Protein AF-A0A2W0CQY0-F1 (afdb_monomer_lite)

Foldseek 3Di:
DDPVVVVVVVVCVVCVCVVVPDVVVVVVVVVCVVVVCCCVVPVVVVVVVVVVVVVVVVVVVVD

Structure (mmCIF, N/CA/C/O backbone):
data_AF-A0A2W0CQY0-F1
#
_entry.id   AF-A0A2W0CQY0-F1
#
loop_
_atom_site.group_PDB
_atom_site.id
_atom_site.type_symbol
_atom_site.label_atom_id
_atom_site.label_alt_id
_atom_site.label_comp_id
_atom_site.label_asym_id
_atom_site.label_entity_id
_atom_site.label_seq_id
_atom_site.pdbx_PDB_ins_code
_atom_site.Cartn_x
_atom_site.Cartn_y
_atom_site.Cartn_z
_atom_site.occupancy
_atom_site.B_iso_or_equiv
_atom_site.auth_seq_id
_atom_site.auth_comp_id
_atom_site.auth_asym_id
_atom_site.auth_atom_id
_atom_site.pdbx_PDB_model_num
ATOM 1 N N . MET A 1 1 ? 30.501 -21.425 -27.433 1.00 57.97 1 MET A N 1
ATOM 2 C CA . MET A 1 1 ? 29.394 -20.506 -27.086 1.00 57.97 1 MET A CA 1
ATOM 3 C C . MET A 1 1 ? 28.354 -21.302 -26.316 1.00 57.97 1 MET A C 1
ATOM 5 O O . MET A 1 1 ? 27.868 -22.288 -26.853 1.00 57.97 1 MET A O 1
ATOM 9 N N . ASN A 1 2 ? 28.075 -20.956 -25.055 1.00 76.94 2 ASN A N 1
ATOM 10 C CA . ASN A 1 2 ? 27.101 -21.703 -24.253 1.00 76.94 2 ASN A CA 1
ATOM 11 C C . ASN A 1 2 ? 25.691 -21.496 -24.822 1.00 76.94 2 ASN A C 1
ATOM 13 O O . ASN A 1 2 ? 25.220 -20.365 -24.910 1.00 76.94 2 ASN A O 1
ATOM 17 N N . SER A 1 3 ? 25.012 -22.591 -25.171 1.00 80.88 3 SER A N 1
ATOM 18 C CA . SER A 1 3 ? 23.641 -22.589 -25.713 1.00 80.88 3 SER A CA 1
ATOM 19 C C . SER A 1 3 ? 22.621 -21.908 -24.786 1.00 80.88 3 SER A C 1
ATOM 21 O O . SER A 1 3 ? 21.602 -21.411 -25.254 1.00 80.88 3 SER A O 1
ATOM 23 N N . LEU A 1 4 ? 22.938 -21.805 -23.492 1.00 84.75 4 LEU A N 1
ATOM 24 C CA . LEU A 1 4 ? 22.131 -21.148 -22.464 1.00 84.75 4 LEU A CA 1
ATOM 25 C C . LEU A 1 4 ? 22.035 -19.623 -22.612 1.00 84.75 4 LEU A C 1
ATOM 27 O O . LEU A 1 4 ? 21.101 -19.039 -22.074 1.00 84.75 4 LEU A O 1
ATOM 31 N N . PHE A 1 5 ? 22.940 -18.966 -23.347 1.00 88.69 5 PHE A N 1
ATOM 32 C CA . PHE A 1 5 ? 22.888 -17.506 -23.498 1.00 88.69 5 PHE A CA 1
ATOM 33 C C . PHE A 1 5 ? 21.672 -17.030 -24.296 1.00 88.69 5 PHE A C 1
ATOM 35 O O . PHE A 1 5 ? 21.126 -15.975 -23.993 1.00 88.69 5 PHE A O 1
ATOM 42 N N . ILE A 1 6 ? 21.219 -17.813 -25.280 1.00 88.12 6 ILE A N 1
ATOM 43 C CA . ILE A 1 6 ? 20.082 -17.432 -26.126 1.00 88.12 6 ILE A CA 1
ATOM 44 C C . ILE A 1 6 ? 18.772 -17.422 -25.314 1.00 88.12 6 ILE A C 1
ATOM 46 O O . ILE A 1 6 ? 18.119 -16.379 -25.286 1.00 88.12 6 ILE A O 1
ATOM 50 N N . PRO A 1 7 ? 18.401 -18.497 -24.584 1.00 90.19 7 PRO A N 1
ATOM 51 C CA . PRO A 1 7 ? 17.234 -18.469 -23.703 1.00 90.19 7 PRO A CA 1
ATOM 52 C C . PRO A 1 7 ? 17.314 -17.379 -22.630 1.00 90.19 7 PRO A C 1
ATOM 54 O O . PRO A 1 7 ? 16.304 -16.750 -22.325 1.00 90.19 7 PRO A O 1
ATOM 57 N N . LEU A 1 8 ? 18.507 -17.131 -22.078 1.00 88.88 8 LEU A N 1
ATOM 58 C CA . LEU A 1 8 ? 18.690 -16.145 -21.014 1.00 88.88 8 LEU A CA 1
ATOM 59 C C . LEU A 1 8 ? 18.423 -14.717 -21.508 1.00 88.88 8 LEU A C 1
ATOM 61 O O . LEU A 1 8 ? 17.723 -13.956 -20.849 1.00 88.88 8 LEU A O 1
ATOM 65 N N . ILE A 1 9 ? 18.939 -14.362 -22.687 1.00 89.44 9 ILE A N 1
ATOM 66 C CA . ILE A 1 9 ? 18.728 -13.039 -23.289 1.00 89.44 9 ILE A CA 1
ATOM 67 C C . ILE A 1 9 ? 17.254 -12.844 -23.653 1.00 89.44 9 ILE A C 1
ATOM 69 O O . ILE A 1 9 ? 16.698 -11.783 -23.388 1.00 89.44 9 ILE A O 1
ATOM 73 N N . LEU A 1 10 ? 16.597 -13.871 -24.200 1.00 89.19 10 LEU A N 1
ATOM 74 C CA . LEU A 1 10 ? 15.164 -13.815 -24.502 1.00 89.19 10 LEU A CA 1
ATOM 75 C C . LEU A 1 10 ? 14.315 -13.646 -23.236 1.00 89.19 10 LEU A C 1
ATOM 77 O O . LEU A 1 10 ? 13.352 -12.885 -23.250 1.00 89.19 10 LEU A O 1
ATOM 81 N N . MET A 1 11 ? 14.693 -14.297 -22.133 1.00 87.69 11 MET A N 1
ATOM 82 C CA . MET A 1 11 ? 14.023 -14.135 -20.841 1.00 87.69 11 MET A CA 1
ATOM 83 C C . MET A 1 11 ? 14.208 -12.719 -20.281 1.00 87.69 11 MET A C 1
ATOM 85 O O . MET A 1 11 ? 13.239 -12.115 -19.833 1.00 87.69 11 MET A O 1
ATOM 89 N N . VAL A 1 12 ? 15.416 -12.155 -20.366 1.00 86.88 12 VAL A N 1
ATOM 90 C CA . VAL A 1 12 ? 15.680 -10.768 -19.950 1.00 86.88 12 VAL A CA 1
ATOM 91 C C . VAL A 1 12 ? 14.885 -9.774 -20.794 1.00 86.88 12 VAL A C 1
ATOM 93 O O . VAL A 1 12 ? 14.299 -8.853 -20.237 1.00 86.88 12 VAL A O 1
ATOM 96 N N . LEU A 1 13 ? 14.815 -9.971 -22.113 1.00 84.19 13 LEU A N 1
ATOM 97 C CA . LEU A 1 13 ? 14.024 -9.118 -23.003 1.00 84.19 13 LEU A CA 1
ATOM 98 C C . LEU A 1 13 ? 12.523 -9.213 -22.705 1.00 84.19 13 LEU A C 1
ATOM 100 O O . LEU A 1 13 ? 11.852 -8.190 -22.661 1.00 84.19 13 LEU A O 1
ATOM 104 N N . ALA A 1 14 ? 12.006 -10.415 -22.439 1.00 84.81 14 ALA A N 1
ATOM 105 C CA . ALA A 1 14 ? 10.606 -10.610 -22.063 1.00 84.81 14 ALA A CA 1
ATOM 106 C C . ALA A 1 14 ? 10.271 -10.009 -20.685 1.00 84.81 14 ALA A C 1
ATOM 108 O O . ALA A 1 14 ? 9.147 -9.571 -20.459 1.00 84.81 14 ALA A O 1
ATOM 109 N N . MET A 1 15 ? 11.237 -9.985 -19.762 1.00 83.81 15 MET A N 1
ATOM 110 C CA . MET A 1 15 ? 11.078 -9.412 -18.422 1.00 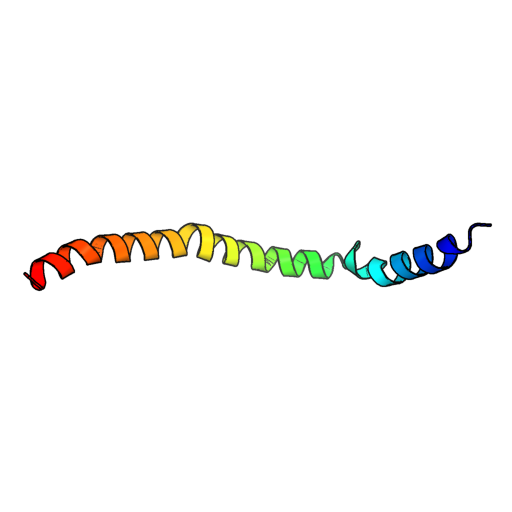83.81 15 MET A CA 1
ATOM 111 C C . MET A 1 15 ? 11.478 -7.934 -18.338 1.00 83.81 15 MET A C 1
ATOM 113 O O . MET A 1 15 ? 11.332 -7.343 -17.270 1.00 83.81 15 MET A O 1
ATOM 117 N N . ALA A 1 16 ? 11.972 -7.324 -19.417 1.00 79.06 16 ALA A N 1
ATOM 118 C CA . ALA A 1 16 ? 12.495 -5.959 -19.400 1.00 79.06 16 ALA A CA 1
ATOM 119 C C . ALA A 1 16 ? 11.440 -4.948 -18.927 1.00 79.06 16 ALA A C 1
ATOM 121 O O . ALA A 1 16 ? 11.732 -4.135 -18.055 1.00 79.06 16 ALA A O 1
ATOM 122 N N . ASP A 1 17 ? 10.199 -5.084 -19.400 1.00 69.75 17 ASP A N 1
ATOM 123 C CA . ASP A 1 17 ? 9.076 -4.221 -19.009 1.00 69.75 17 ASP A CA 1
ATOM 124 C C . ASP A 1 17 ? 8.604 -4.460 -17.564 1.00 69.75 17 ASP A C 1
ATOM 126 O O . ASP A 1 17 ? 7.967 -3.599 -16.962 1.00 69.75 17 ASP A O 1
ATOM 130 N N . PHE A 1 18 ? 8.920 -5.622 -16.983 1.00 72.25 18 PHE A N 1
ATOM 131 C CA . PHE A 1 18 ? 8.616 -5.942 -15.585 1.00 72.25 18 PHE A CA 1
ATOM 132 C C . PHE A 1 18 ? 9.715 -5.459 -14.630 1.00 72.25 18 PHE A C 1
ATOM 134 O O . PHE A 1 18 ? 9.419 -4.983 -13.536 1.00 72.25 18 PHE A O 1
ATOM 141 N N . ILE A 1 19 ? 10.984 -5.588 -15.033 1.00 73.69 19 ILE A N 1
ATOM 142 C CA . ILE A 1 19 ? 12.153 -5.147 -14.255 1.00 73.69 19 ILE A CA 1
ATOM 143 C C . ILE A 1 19 ? 12.286 -3.623 -14.306 1.00 73.69 19 ILE A C 1
ATOM 145 O O . ILE A 1 19 ? 12.634 -2.998 -13.305 1.00 73.69 19 ILE A O 1
ATOM 149 N N . TRP A 1 20 ? 11.995 -3.028 -15.462 1.00 72.25 20 TRP A N 1
ATOM 150 C CA . TRP A 1 20 ? 12.029 -1.591 -15.688 1.00 72.25 20 TRP A CA 1
ATOM 151 C C . TRP A 1 20 ? 10.644 -1.090 -16.110 1.00 72.25 20 TRP A C 1
ATOM 153 O O . TRP A 1 20 ? 10.452 -0.671 -17.256 1.00 72.25 20 TRP A O 1
ATOM 163 N N . PRO A 1 21 ? 9.651 -1.155 -15.204 1.00 69.38 21 PRO A N 1
ATOM 164 C CA . PRO A 1 21 ? 8.315 -0.707 -15.531 1.00 69.38 21 PRO A CA 1
ATOM 165 C C . PRO A 1 21 ? 8.345 0.777 -15.874 1.00 69.38 21 PRO A C 1
ATOM 167 O O . PRO A 1 21 ? 9.126 1.555 -15.318 1.00 69.38 21 PRO A O 1
ATOM 170 N N . ASN A 1 22 ? 7.484 1.166 -16.813 1.00 77.75 22 ASN A N 1
ATOM 171 C CA . ASN A 1 22 ? 7.345 2.552 -17.230 1.00 77.75 22 ASN A CA 1
ATOM 172 C C . ASN A 1 22 ? 7.207 3.453 -15.990 1.00 77.75 22 ASN A C 1
ATOM 174 O O . ASN A 1 22 ? 6.403 3.178 -15.099 1.00 77.75 22 ASN A O 1
ATOM 178 N N . VAL A 1 23 ? 7.981 4.538 -15.938 1.00 77.62 23 VAL A N 1
ATOM 179 C CA . VAL A 1 23 ? 7.950 5.510 -14.836 1.00 77.62 23 VAL A CA 1
ATOM 180 C C . VAL A 1 23 ? 6.520 6.002 -14.572 1.00 77.62 23 VAL A C 1
ATOM 182 O O . VAL A 1 23 ? 6.151 6.189 -13.415 1.00 77.62 23 VAL A O 1
ATOM 185 N N . SER A 1 24 ? 5.682 6.116 -15.609 1.00 78.94 24 SER A N 1
ATOM 186 C CA . SER A 1 24 ? 4.250 6.416 -15.478 1.00 78.94 24 SER A CA 1
ATOM 187 C C . SER A 1 24 ? 3.505 5.401 -14.605 1.00 78.94 24 SER A C 1
ATOM 189 O O . SER A 1 24 ? 2.769 5.801 -13.709 1.00 78.94 24 SER A O 1
ATOM 191 N N . TYR A 1 25 ? 3.754 4.104 -14.792 1.00 80.62 25 TYR A N 1
ATOM 192 C CA . TYR A 1 25 ? 3.141 3.041 -13.991 1.00 80.62 25 TYR A CA 1
ATOM 193 C C . TYR A 1 25 ? 3.592 3.100 -12.525 1.00 80.62 25 TYR A C 1
ATOM 195 O O . TYR A 1 25 ? 2.781 2.955 -11.611 1.00 80.62 25 TYR A O 1
ATOM 203 N N . ILE A 1 26 ? 4.878 3.376 -12.278 1.00 81.56 26 ILE A N 1
ATOM 204 C CA . ILE A 1 26 ? 5.400 3.548 -10.912 1.00 81.56 26 ILE A CA 1
ATOM 205 C C . ILE A 1 26 ? 4.740 4.753 -10.227 1.00 81.56 26 ILE A C 1
ATOM 207 O O . ILE A 1 26 ? 4.398 4.684 -9.047 1.00 81.56 26 ILE A O 1
ATOM 211 N N . ILE A 1 27 ? 4.543 5.857 -10.950 1.00 85.88 27 ILE A N 1
ATOM 212 C CA . ILE A 1 27 ? 3.888 7.055 -10.412 1.00 85.88 27 ILE A CA 1
ATOM 213 C C . ILE A 1 27 ? 2.426 6.759 -10.060 1.00 85.88 27 ILE A C 1
ATOM 215 O O . ILE A 1 27 ? 1.997 7.106 -8.960 1.00 85.88 27 ILE A O 1
ATOM 219 N N . GLU A 1 28 ? 1.683 6.088 -10.941 1.00 86.94 28 GLU A N 1
ATOM 220 C CA . GLU A 1 28 ? 0.289 5.697 -10.686 1.00 86.94 28 GLU A CA 1
ATOM 221 C C .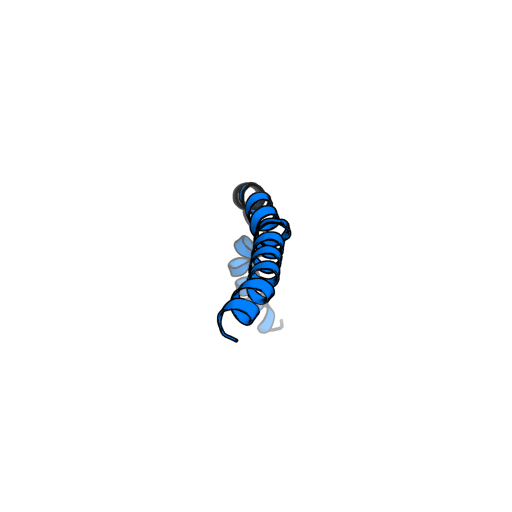 GLU A 1 28 ? 0.168 4.799 -9.446 1.00 86.94 28 GLU A C 1
ATOM 223 O O . GLU A 1 28 ? -0.676 5.035 -8.579 1.00 86.94 28 GLU A O 1
ATOM 228 N N . ILE A 1 29 ? 1.062 3.817 -9.290 1.00 85.81 29 ILE A N 1
ATOM 229 C CA . ILE A 1 29 ? 1.043 2.926 -8.122 1.00 85.81 29 ILE A CA 1
ATOM 230 C C . ILE A 1 29 ? 1.401 3.669 -6.828 1.00 85.81 29 ILE A C 1
ATOM 232 O O . ILE A 1 29 ? 0.775 3.450 -5.786 1.00 85.81 29 ILE A O 1
ATOM 236 N N . ASN A 1 30 ? 2.355 4.602 -6.894 1.00 84.94 30 ASN A N 1
ATOM 237 C CA . ASN A 1 30 ? 2.754 5.421 -5.751 1.00 84.94 30 ASN A CA 1
ATOM 238 C C . ASN A 1 30 ? 1.665 6.404 -5.315 1.00 84.94 30 ASN A C 1
ATOM 240 O O . ASN A 1 30 ? 1.674 6.827 -4.162 1.00 84.94 30 ASN A O 1
ATOM 244 N N . GLN A 1 31 ? 0.718 6.760 -6.184 1.00 89.94 31 GLN A N 1
ATOM 245 C CA . GLN A 1 31 ? -0.446 7.554 -5.785 1.00 89.94 31 GLN A CA 1
ATOM 246 C C . GLN A 1 31 ? -1.444 6.734 -4.959 1.00 89.94 31 GLN A C 1
ATOM 248 O O . GLN A 1 31 ? -2.084 7.274 -4.060 1.00 89.94 31 GLN A O 1
ATOM 253 N N . ILE A 1 32 ? -1.559 5.430 -5.222 1.00 90.06 32 ILE A N 1
ATOM 254 C CA . ILE A 1 32 ? -2.520 4.541 -4.551 1.00 90.06 32 ILE A CA 1
ATOM 255 C C . ILE A 1 32 ? -1.957 3.988 -3.235 1.00 90.06 32 ILE A C 1
ATOM 257 O O . ILE A 1 32 ? -2.704 3.812 -2.266 1.00 90.06 32 ILE A O 1
ATOM 261 N N . TRP A 1 33 ? -0.642 3.750 -3.173 1.00 90.88 33 TRP A N 1
ATOM 262 C CA . TRP A 1 33 ? 0.028 3.190 -1.995 1.00 90.88 33 TRP A CA 1
ATOM 263 C C . TRP A 1 33 ? -0.348 3.921 -0.694 1.00 90.88 33 TRP A C 1
ATOM 265 O O . TRP A 1 33 ? -0.784 3.236 0.236 1.00 90.88 33 TRP A O 1
ATOM 275 N N . PRO A 1 34 ? -0.264 5.263 -0.572 1.00 92.56 34 PRO A N 1
ATOM 276 C CA . PRO A 1 34 ? -0.556 5.959 0.682 1.00 92.56 34 PRO A CA 1
ATOM 277 C C . PRO A 1 34 ? -1.941 5.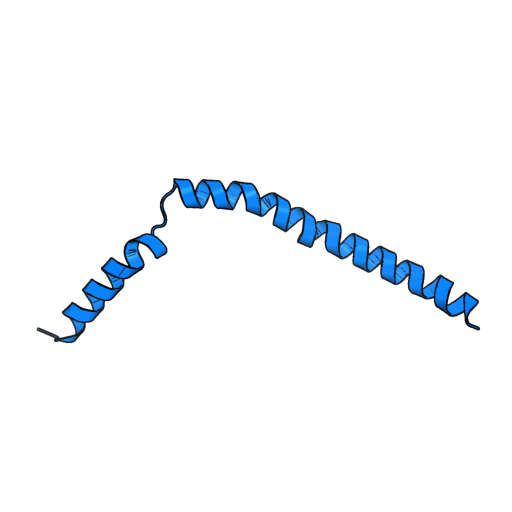643 1.252 1.00 92.56 34 PRO A C 1
ATOM 279 O O . PRO A 1 34 ? -2.077 5.476 2.463 1.00 92.56 34 PRO A O 1
ATOM 282 N N . TYR A 1 35 ? -2.954 5.485 0.396 1.00 92.88 35 TYR A N 1
ATOM 283 C CA . TYR A 1 35 ? -4.303 5.119 0.826 1.00 92.88 35 TYR A CA 1
ATOM 284 C C . TYR A 1 35 ? -4.348 3.704 1.406 1.00 92.88 35 TYR A C 1
ATOM 286 O O . TYR A 1 35 ? -4.908 3.496 2.484 1.00 92.88 35 TYR A O 1
ATOM 294 N N . TYR A 1 36 ? -3.696 2.742 0.748 1.00 89.38 36 TYR A N 1
ATOM 295 C CA . TYR A 1 36 ? -3.534 1.389 1.285 1.00 89.38 36 TYR A CA 1
ATOM 296 C C . TYR A 1 36 ? -2.798 1.404 2.629 1.00 89.38 36 TYR A C 1
ATOM 298 O O . TYR A 1 36 ? -3.257 0.792 3.595 1.00 89.38 36 TYR A O 1
ATOM 306 N N . ALA A 1 37 ? -1.695 2.148 2.726 1.00 92.44 37 ALA A N 1
ATOM 307 C CA . ALA A 1 37 ? -0.930 2.272 3.962 1.00 92.44 37 ALA A CA 1
ATOM 308 C C . ALA A 1 37 ? -1.755 2.896 5.100 1.00 92.44 37 ALA A C 1
ATOM 310 O O . ALA A 1 37 ? -1.654 2.441 6.235 1.00 92.44 37 ALA A O 1
ATOM 311 N N . MET A 1 38 ? -2.612 3.882 4.822 1.00 94.69 38 MET A N 1
ATOM 312 C CA . MET A 1 38 ? -3.503 4.466 5.833 1.00 94.69 38 MET A CA 1
ATOM 313 C C . MET A 1 38 ? -4.583 3.483 6.298 1.00 94.69 38 MET A C 1
ATOM 315 O O . MET A 1 38 ? -4.808 3.336 7.503 1.00 94.69 38 MET A O 1
ATOM 319 N N . ILE A 1 39 ? -5.237 2.784 5.367 1.00 94.25 39 ILE A N 1
ATOM 320 C CA . ILE A 1 39 ? -6.306 1.829 5.694 1.00 94.25 39 ILE A CA 1
ATOM 321 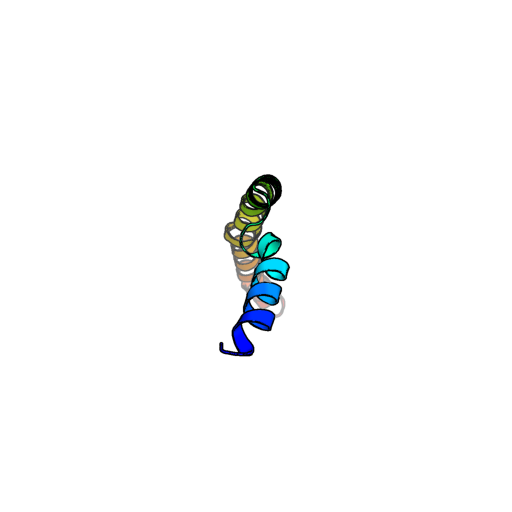C C . ILE A 1 39 ? -5.754 0.687 6.547 1.00 94.25 39 ILE A C 1
ATOM 323 O O . ILE A 1 39 ? -6.307 0.387 7.604 1.00 94.25 39 ILE A O 1
ATOM 327 N N . PHE A 1 40 ? -4.650 0.075 6.126 1.00 92.75 40 PHE A N 1
ATOM 328 C CA . PHE A 1 40 ? -4.096 -1.088 6.818 1.00 92.75 40 PHE A CA 1
ATOM 329 C C . PHE A 1 40 ? -3.177 -0.720 7.988 1.00 92.75 40 PHE A C 1
ATOM 331 O O . PHE A 1 40 ? -3.069 -1.491 8.938 1.00 92.75 40 PHE A O 1
ATOM 338 N N . GLY A 1 41 ? -2.552 0.457 7.962 1.00 92.31 41 GLY A N 1
ATOM 339 C CA . GLY A 1 41 ? -1.675 0.933 9.032 1.00 92.31 41 GLY A CA 1
ATOM 340 C C . GLY A 1 41 ? -2.410 1.607 10.189 1.00 92.31 41 GLY A C 1
ATOM 341 O O . GLY A 1 41 ? -1.948 1.517 11.322 1.00 92.31 41 GLY A O 1
ATOM 342 N N . ILE A 1 42 ? -3.547 2.265 9.936 1.00 92.88 42 ILE A N 1
ATOM 343 C CA . ILE A 1 42 ? -4.299 3.008 10.963 1.00 92.88 42 ILE A CA 1
ATOM 344 C C . ILE A 1 42 ? -5.728 2.481 11.090 1.00 92.88 42 ILE A C 1
ATOM 346 O O . ILE A 1 42 ? -6.155 2.119 12.187 1.00 92.88 42 ILE A O 1
ATOM 350 N N . GLY A 1 43 ? -6.467 2.405 9.980 1.00 94.62 43 GLY A N 1
ATOM 351 C CA . GLY A 1 43 ? -7.879 2.008 9.998 1.00 94.62 43 GLY A CA 1
ATOM 352 C C . GLY A 1 43 ? -8.094 0.610 10.580 1.00 94.62 43 GLY A C 1
ATOM 353 O O . GLY A 1 43 ? -8.915 0.420 11.476 1.00 94.62 43 GLY A O 1
ATOM 354 N N . PHE A 1 44 ? -7.307 -0.362 10.125 1.00 92.94 44 PHE A N 1
ATOM 355 C CA . PHE A 1 44 ? -7.406 -1.748 10.568 1.00 92.94 44 PHE A CA 1
ATOM 356 C C . PHE A 1 44 ? -7.103 -1.929 12.072 1.00 92.94 44 PHE A C 1
ATOM 358 O O . PHE A 1 44 ? -7.938 -2.519 12.765 1.00 92.94 44 PHE A O 1
ATOM 365 N N . PRO A 1 45 ? -6.007 -1.378 12.635 1.00 93.81 45 PRO A N 1
ATOM 366 C CA . PRO A 1 45 ? -5.785 -1.389 14.082 1.00 93.81 45 PRO A CA 1
ATOM 367 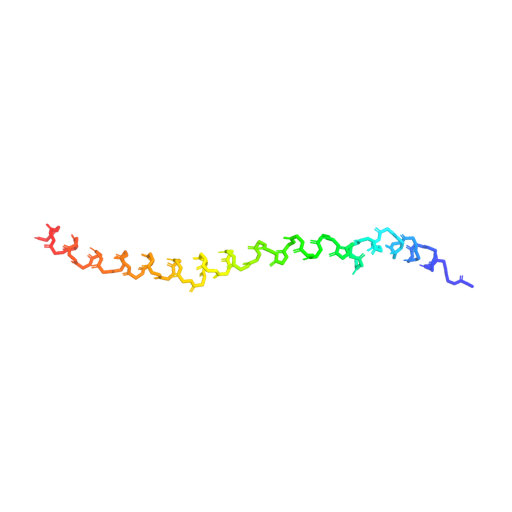C C . PRO A 1 45 ? -6.908 -0.746 14.900 1.00 93.81 45 PRO A C 1
ATOM 369 O O . PRO A 1 45 ? -7.274 -1.286 15.944 1.00 93.81 45 PRO A O 1
ATOM 372 N N . ILE A 1 46 ? -7.484 0.369 14.433 1.00 95.31 46 ILE A N 1
ATOM 373 C CA . ILE A 1 46 ? -8.606 1.024 15.123 1.00 95.31 46 ILE A CA 1
ATOM 374 C C . ILE A 1 46 ? 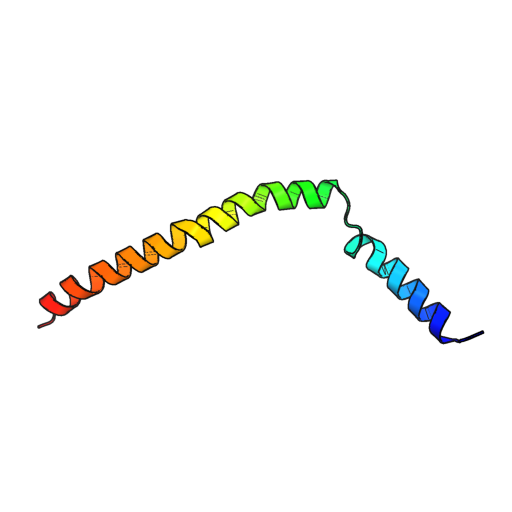-9.813 0.090 15.176 1.00 95.31 46 ILE A C 1
ATOM 376 O O . ILE A 1 46 ? -10.384 -0.106 16.246 1.00 95.31 46 ILE A O 1
ATOM 380 N N . VAL A 1 47 ? -10.171 -0.533 14.050 1.00 94.31 47 VAL A N 1
ATOM 381 C CA . VAL A 1 47 ? -11.291 -1.482 13.987 1.00 94.31 47 VAL A CA 1
ATOM 382 C C . VAL A 1 47 ? -11.061 -2.663 14.931 1.00 94.31 47 VAL A C 1
ATOM 384 O O . VAL A 1 47 ? -11.951 -3.006 15.712 1.00 94.31 47 VAL A O 1
ATOM 387 N N . LEU A 1 48 ? -9.860 -3.251 14.925 1.00 92.94 48 LEU A N 1
ATOM 388 C CA . LEU A 1 48 ? -9.509 -4.330 15.852 1.00 92.94 48 LEU A CA 1
ATOM 389 C C . LEU A 1 48 ? -9.621 -3.892 17.317 1.00 92.94 48 LEU A C 1
ATOM 391 O O . LEU A 1 48 ? -10.145 -4.638 18.151 1.00 92.94 48 LEU A O 1
ATOM 395 N N . TRP A 1 49 ? -9.160 -2.684 17.636 1.00 92.25 49 TRP A N 1
ATOM 396 C CA . TRP A 1 49 ? -9.240 -2.134 18.984 1.00 92.25 49 TRP A CA 1
ATOM 397 C C . TRP A 1 49 ? -10.689 -1.903 19.424 1.00 92.25 49 TRP A C 1
ATOM 399 O O . TRP A 1 49 ? -11.062 -2.299 20.531 1.00 92.25 49 TRP A O 1
ATOM 409 N N . SER A 1 50 ? -11.530 -1.346 18.553 1.00 92.44 50 SER A N 1
ATOM 410 C CA . SER A 1 50 ? -12.959 -1.158 18.813 1.00 92.44 50 SER A CA 1
ATOM 411 C C . SER A 1 50 ? -13.676 -2.487 19.056 1.00 92.44 50 SER A C 1
ATOM 413 O O . SER A 1 50 ? -14.396 -2.619 20.045 1.00 92.44 50 SER A O 1
ATOM 415 N N . ILE A 1 51 ? -13.426 -3.505 18.228 1.00 92.31 51 ILE A N 1
ATOM 416 C CA . ILE A 1 51 ? -14.003 -4.847 18.412 1.00 92.31 51 ILE A CA 1
ATOM 417 C C . ILE A 1 51 ? -13.550 -5.454 19.748 1.00 92.31 51 ILE A C 1
ATOM 419 O O . ILE A 1 51 ? -14.363 -6.016 20.485 1.00 92.31 51 ILE A O 1
ATOM 423 N N . SER A 1 52 ? -12.268 -5.310 20.094 1.00 86.06 52 SER A N 1
ATOM 424 C CA . SER A 1 52 ? -11.724 -5.769 21.378 1.00 86.06 52 SER A CA 1
ATOM 425 C C . SER A 1 52 ? -12.421 -5.097 22.567 1.00 86.06 52 SER A C 1
ATOM 427 O O . SER A 1 52 ? -12.800 -5.766 23.530 1.00 86.06 52 SER A O 1
ATOM 429 N N . LYS A 1 53 ? -12.688 -3.789 22.478 1.00 85.00 53 LYS A N 1
ATOM 430 C CA . LYS A 1 53 ? -13.433 -3.051 23.507 1.00 85.00 53 LYS A CA 1
ATOM 431 C C . LYS A 1 53 ? -14.891 -3.488 23.629 1.00 85.00 53 LYS A C 1
ATOM 433 O O . LYS A 1 53 ? -15.413 -3.451 24.736 1.00 85.00 53 LYS A O 1
ATOM 438 N N . MET A 1 54 ? -15.531 -3.918 22.545 1.00 83.62 54 MET A N 1
ATOM 439 C CA . MET A 1 54 ? -16.927 -4.377 22.557 1.00 83.62 54 MET A CA 1
ATOM 440 C C . MET A 1 54 ? -17.101 -5.803 23.095 1.00 83.62 54 MET A C 1
ATOM 442 O O . MET A 1 54 ? -18.176 -6.126 23.598 1.00 83.62 54 MET A O 1
ATOM 446 N N . LYS A 1 55 ? -16.058 -6.646 23.056 1.00 71.12 55 LYS A N 1
ATOM 447 C CA . LYS A 1 55 ? -16.115 -8.005 23.622 1.00 71.12 55 LYS A CA 1
ATOM 448 C C . LYS A 1 55 ? -16.402 -8.019 25.127 1.00 71.12 55 LYS A C 1
ATOM 450 O O . LYS A 1 55 ? -17.245 -8.794 25.554 1.00 71.12 55 LYS A O 1
ATOM 455 N N . GLY A 1 56 ? -15.772 -7.140 25.909 1.00 69.00 56 GLY A N 1
ATOM 456 C CA . GLY A 1 56 ? -15.994 -7.074 27.363 1.00 69.00 56 GLY A CA 1
ATOM 457 C C . GLY A 1 56 ? -17.457 -6.789 27.753 1.00 69.00 56 GLY A C 1
ATOM 458 O O . GLY A 1 56 ? -18.046 -7.571 28.497 1.00 69.00 56 GLY A O 1
ATOM 459 N N . PRO A 1 57 ? -18.082 -5.719 27.224 1.00 64.31 57 PRO A N 1
ATOM 460 C CA . PRO A 1 57 ? -19.495 -5.424 27.451 1.00 64.31 57 PRO A CA 1
ATOM 461 C C . PRO A 1 57 ? -20.433 -6.544 26.984 1.00 64.31 57 PRO A C 1
ATOM 463 O O . PRO A 1 57 ? -21.352 -6.904 27.714 1.00 64.31 57 PRO A O 1
ATOM 466 N N . LEU A 1 58 ? -20.190 -7.139 25.811 1.00 61.16 58 LEU A N 1
ATOM 467 C CA . LEU A 1 58 ? -21.029 -8.222 25.280 1.00 61.16 58 LEU A CA 1
ATOM 468 C C . LEU A 1 58 ? -20.956 -9.506 26.120 1.00 61.16 58 LEU A C 1
ATOM 470 O O . LEU A 1 58 ? -21.960 -10.199 26.269 1.00 61.16 58 LEU A O 1
ATOM 474 N N . GLU A 1 59 ? -19.795 -9.812 26.693 1.00 63.25 59 GLU A N 1
ATOM 475 C CA . GLU A 1 59 ? -19.607 -10.966 27.577 1.00 63.25 59 GLU A CA 1
ATOM 476 C C . GLU A 1 59 ? -20.273 -10.758 28.949 1.00 63.25 59 GLU A C 1
ATOM 478 O O . GLU A 1 59 ? -20.770 -11.713 29.538 1.00 63.25 59 GLU A O 1
ATOM 483 N N . SER A 1 60 ? -20.368 -9.510 29.427 1.00 58.91 60 SER A N 1
ATOM 484 C CA . SER A 1 60 ? -21.117 -9.177 30.651 1.00 58.91 60 SER A CA 1
ATOM 485 C C . SER A 1 60 ? -22.641 -9.220 30.500 1.00 58.91 60 SER A C 1
ATOM 487 O O . SER A 1 60 ? -23.328 -9.419 31.492 1.00 58.91 60 SER A O 1
ATOM 489 N N . ILE A 1 61 ? -23.173 -9.048 29.284 1.00 67.06 61 ILE A N 1
ATOM 490 C CA . ILE A 1 61 ? -24.623 -9.086 29.008 1.00 67.06 61 ILE A CA 1
ATOM 491 C C . ILE A 1 61 ? -25.129 -10.530 28.837 1.00 67.06 61 ILE A C 1
ATOM 493 O O . ILE A 1 61 ? -26.302 -10.803 29.066 1.00 67.06 61 ILE A O 1
ATOM 497 N N . ASN A 1 62 ? -24.254 -11.457 28.435 1.00 63.28 62 ASN A N 1
ATOM 498 C CA . ASN A 1 62 ? -24.576 -12.878 28.240 1.00 63.28 62 ASN A CA 1
ATOM 499 C C . ASN A 1 62 ? -24.426 -13.742 29.510 1.00 63.28 62 ASN A C 1
ATOM 501 O O . ASN A 1 62 ? -24.562 -14.963 29.427 1.00 63.28 62 ASN A O 1
ATOM 505 N N . LYS A 1 63 ? -24.098 -13.134 30.655 1.00 51.81 63 LYS A N 1
ATOM 506 C CA . LYS A 1 63 ? -23.896 -13.798 31.949 1.00 51.81 63 LYS A CA 1
ATOM 507 C C . LYS A 1 63 ? -25.077 -13.542 32.874 1.00 51.81 63 LYS A C 1
ATOM 509 O O . LYS A 1 63 ? -25.433 -14.487 33.608 1.00 51.81 63 LYS A O 1
#

Secondary structure (DSSP, 8-state):
--TTHHHHHHHHHHHHHHHS--HHHHHHHHHHHHHHHHIIIIIHHHHHHHHHHHHHHHHHH--

pLDDT: mean 82.69, std 10.92, range [51.81, 95.31]

Radius of gyration: 24.71 Å; chains: 1; bounding box: 54×30×59 Å

Sequence (63 aa):
MNSLFIPLILMVLAMADFIWPNVSYIIEINQIWPYYAMIFGIGFPIVLWSISKMKGPLESINK

Organism: NCBI:txid59845